Protein AF-S4PR55-F1 (afdb_monomer)

Secondary structure (DSSP, 8-state):
---HHHHHHHHHHHHHHTSPTT------EEESSHHHHHHHHHTT--GGGEEEE-TTSEEEETTTSS-EEEHHHHHHSHHHHSPPP-----SS--HHHHT-

Nearest PDB structures (foldseek):
  6tzy-assembly2_B  TM=9.272E-01  e=4.552E-07  Tetrahymena thermophila
  6tzz-assembly2_B  TM=8.962E-01  e=3.993E-07  Tetrahymena thermophila
  6tzy-assembly1_A  TM=9.220E-01  e=1.582E-06  Tetrahymena thermophila
  6tzz-assembly1_A  TM=9.187E-01  e=1.582E-06  Tetrahymena thermophila
  6tzy-assembly3_C  TM=9.416E-01  e=3.960E-06  Tetrahymena thermophila

Solvent-accessible surface area (backbone atoms only — not comparable to full-atom values): 6164 Å² total; per-residue (Å²): 134,90,58,69,42,61,54,49,31,50,56,52,43,56,58,48,67,76,46,65,90,93,62,75,88,61,77,64,41,84,30,74,48,75,58,43,53,55,24,37,46,74,71,65,32,55,53,90,40,31,34,37,43,49,100,85,46,43,32,38,32,67,69,71,73,73,54,71,48,38,56,73,59,48,61,74,42,35,65,75,77,53,57,81,78,89,66,78,85,64,94,66,92,43,76,75,63,73,74,99

Mean predicted aligned error: 8.9 Å

Foldseek 3Di:
DDPVLVVLLVVLVVVQVVDDPPDQPDAAAEAQDPSSLSSCVSSPHPLQRYWHAHPVQWTARRVVRPDIDGPVRCVVCVCVSPPPPPDDDDPDDDPVVVVD

InterPro domains:
  IPR013209 Lipin/Ned1/Smp2 (LNS2) [PF08235] (1-83)
  IPR026058 LIPIN family [PTHR12181] (1-100)
  IPR031315 LNS2/PITP [SM00775] (1-62)

Organism: NCBI:txid116150

pLDDT: mean 78.99, std 11.39, range [49.19, 92.94]

Sequence (100 aa):
EKKPEEFKIQCLADIKALFPTGSNPFYAGYGNRVNDVCAYQAVGIPIVRIFTINYKGELKHELTQTFQSTYSHMSVLVDQVFPPAQCEPSDEFSQSVYWR

Radius of gyration: 15.72 Å; Cα contacts (8 Å, |Δi|>4): 106; chains: 1; bounding box: 34×42×45 Å

Structure (mmCIF, N/CA/C/O backbone):
data_AF-S4PR55-F1
#
_entry.id   AF-S4PR55-F1
#
loop_
_atom_site.group_PDB
_atom_site.id
_atom_site.type_symbol
_atom_site.label_atom_id
_atom_site.label_alt_id
_atom_site.label_comp_id
_atom_site.label_asym_id
_atom_site.label_entity_id
_atom_site.label_seq_id
_atom_site.pdbx_PDB_ins_code
_atom_site.Cartn_x
_atom_site.Cartn_y
_atom_site.Cartn_z
_atom_site.occupancy
_atom_site.B_iso_or_equiv
_atom_site.auth_seq_id
_atom_site.auth_comp_id
_atom_site.auth_asym_id
_atom_site.auth_atom_id
_atom_site.pdbx_PDB_model_num
ATOM 1 N N . GLU A 1 1 ? -0.058 -0.478 26.750 1.00 49.19 1 GLU A N 1
ATOM 2 C CA . GLU A 1 1 ? 0.840 -1.095 25.747 1.00 49.19 1 GLU A CA 1
ATOM 3 C C . GLU A 1 1 ? 0.794 -0.298 24.457 1.00 49.19 1 GLU A C 1
ATOM 5 O O . GLU A 1 1 ? -0.270 0.200 24.116 1.00 49.19 1 GLU A O 1
ATOM 10 N N . LYS A 1 2 ? 1.920 -0.139 23.754 1.00 56.25 2 LYS A N 1
ATOM 11 C CA . LYS A 1 2 ? 1.915 0.436 22.403 1.00 56.25 2 LYS A CA 1
ATOM 12 C C . LYS A 1 2 ? 1.676 -0.707 21.422 1.00 56.25 2 LYS A C 1
ATOM 14 O O . LYS A 1 2 ? 2.583 -1.506 21.221 1.00 56.25 2 LYS A O 1
ATOM 19 N N . LYS A 1 3 ? 0.477 -0.780 20.847 1.00 69.56 3 LYS A N 1
ATOM 20 C CA . LYS A 1 3 ? 0.150 -1.682 19.740 1.00 69.56 3 LYS A CA 1
ATOM 21 C C . LYS A 1 3 ? 0.420 -0.951 18.422 1.00 69.56 3 LYS A C 1
ATOM 23 O O . LYS A 1 3 ? -0.364 -0.086 18.031 1.00 69.56 3 LYS A O 1
ATOM 28 N N . PRO A 1 4 ? 1.570 -1.188 17.772 1.00 74.06 4 PRO A N 1
ATOM 29 C CA . PRO A 1 4 ? 1.965 -0.435 16.584 1.00 74.06 4 PRO A CA 1
ATOM 30 C C . PRO A 1 4 ? 0.989 -0.624 15.413 1.00 74.06 4 PRO A C 1
ATOM 32 O O . PRO A 1 4 ? 0.838 0.290 14.606 1.00 74.06 4 PRO A O 1
ATOM 35 N N . GLU A 1 5 ? 0.301 -1.764 15.334 1.00 75.31 5 GLU A N 1
ATOM 36 C CA . GLU A 1 5 ? -0.779 -2.004 14.374 1.00 75.31 5 GLU A CA 1
ATOM 37 C C . GLU A 1 5 ? -1.964 -1.047 14.552 1.00 75.31 5 GLU A C 1
ATOM 39 O O . GLU A 1 5 ? -2.416 -0.481 13.563 1.00 75.31 5 GLU A O 1
ATOM 44 N N . GLU A 1 6 ? -2.421 -0.784 15.781 1.00 81.81 6 GLU A N 1
ATOM 45 C CA . GLU A 1 6 ? -3.541 0.138 16.040 1.00 81.81 6 GLU A CA 1
ATOM 46 C C . GLU A 1 6 ? -3.188 1.566 15.611 1.00 81.81 6 GLU A C 1
ATOM 48 O O . GLU A 1 6 ? -3.996 2.249 14.986 1.00 81.81 6 GLU A O 1
ATOM 53 N N . PHE A 1 7 ? -1.947 1.989 15.863 1.00 87.19 7 PHE A N 1
ATOM 54 C CA . PHE A 1 7 ? -1.460 3.285 15.397 1.00 87.19 7 PHE A CA 1
ATOM 55 C C . PHE A 1 7 ? -1.456 3.374 13.865 1.00 87.19 7 PHE A C 1
ATOM 57 O O . PHE A 1 7 ? -1.942 4.352 13.303 1.00 87.19 7 PHE A O 1
ATOM 64 N N . LYS A 1 8 ? -0.948 2.343 13.174 1.00 87.56 8 LYS A N 1
ATOM 65 C CA . LYS A 1 8 ? -0.933 2.317 11.703 1.00 87.56 8 LYS A CA 1
ATOM 66 C C . LYS A 1 8 ? -2.341 2.304 11.114 1.00 87.56 8 LYS A C 1
ATOM 68 O O . LYS A 1 8 ? -2.582 3.017 10.145 1.00 87.56 8 LYS A O 1
ATOM 73 N N . ILE A 1 9 ? -3.259 1.537 11.704 1.00 89.19 9 ILE A N 1
ATOM 74 C CA . ILE A 1 9 ? -4.671 1.516 11.306 1.00 89.19 9 ILE A CA 1
ATOM 75 C C . ILE A 1 9 ? -5.264 2.915 11.425 1.00 89.19 9 ILE A C 1
ATOM 77 O O . ILE A 1 9 ? -5.845 3.398 10.457 1.00 89.19 9 ILE A O 1
ATOM 81 N N . GLN A 1 10 ? -5.076 3.577 12.570 1.00 90.75 10 GLN A N 1
ATOM 82 C CA . GLN A 1 10 ? -5.627 4.908 12.798 1.00 90.75 10 GLN A CA 1
ATOM 83 C C . GLN A 1 10 ? -5.072 5.921 11.795 1.00 90.75 10 GLN A C 1
ATOM 85 O O . GLN A 1 10 ? -5.845 6.601 11.133 1.00 90.75 10 GLN A O 1
ATOM 90 N N . CYS A 1 11 ? -3.752 5.959 11.593 1.00 91.69 11 CYS A N 1
ATOM 91 C CA . CYS A 1 11 ? -3.152 6.879 10.627 1.00 91.69 11 CYS A CA 1
ATOM 92 C C . CYS A 1 11 ? -3.660 6.652 9.196 1.00 91.69 11 CYS A C 1
ATOM 94 O O . CYS A 1 11 ? -3.941 7.609 8.478 1.00 91.69 11 CYS A O 1
ATOM 96 N N . LEU A 1 12 ? -3.783 5.396 8.757 1.00 91.62 12 LEU A N 1
ATOM 97 C CA . LEU A 1 12 ? -4.304 5.088 7.424 1.00 91.62 12 LEU A CA 1
ATOM 98 C C . LEU A 1 12 ? -5.803 5.418 7.312 1.00 91.62 12 LEU A C 1
ATOM 100 O O . LEU A 1 12 ? -6.251 5.878 6.262 1.00 91.62 12 LEU A O 1
ATOM 104 N N . ALA A 1 13 ? -6.576 5.221 8.381 1.00 90.69 13 ALA A N 1
ATOM 105 C CA . ALA A 1 13 ? -7.983 5.603 8.437 1.00 90.69 13 ALA A CA 1
ATOM 106 C C . ALA A 1 13 ? -8.161 7.128 8.364 1.00 90.69 13 ALA A C 1
ATOM 108 O O . ALA A 1 13 ? -9.013 7.597 7.610 1.00 90.69 13 ALA A O 1
ATOM 109 N N . ASP A 1 14 ? -7.320 7.892 9.065 1.00 92.94 14 ASP A N 1
ATOM 110 C CA . ASP A 1 14 ? -7.321 9.357 9.025 1.00 92.94 14 ASP A CA 1
ATOM 111 C C . ASP A 1 14 ? -7.015 9.864 7.608 1.00 92.94 14 ASP A C 1
ATOM 113 O O . ASP A 1 14 ? -7.708 10.742 7.100 1.00 92.94 14 ASP A O 1
ATOM 117 N N . ILE A 1 15 ? -6.039 9.256 6.918 1.00 90.75 15 ILE A N 1
ATOM 118 C CA . ILE A 1 15 ? -5.749 9.565 5.508 1.00 90.75 15 ILE A CA 1
ATOM 119 C C . ILE A 1 15 ? -6.955 9.235 4.624 1.00 90.75 15 ILE A C 1
ATOM 121 O O . ILE A 1 15 ? -7.331 10.048 3.785 1.00 90.75 15 ILE A O 1
ATOM 125 N N . LYS A 1 16 ? -7.592 8.072 4.809 1.00 89.56 16 LYS A N 1
ATOM 126 C CA . LYS A 1 16 ? -8.789 7.683 4.046 1.00 89.56 16 LYS A CA 1
ATOM 127 C C . LYS A 1 16 ? -9.944 8.664 4.237 1.00 89.56 16 LYS A C 1
ATOM 129 O O . LYS A 1 16 ? -10.671 8.919 3.282 1.00 89.56 16 LYS A O 1
ATOM 134 N N . ALA A 1 17 ? -10.094 9.228 5.434 1.00 89.88 17 ALA A N 1
ATOM 135 C CA . ALA A 1 17 ? -11.135 10.202 5.745 1.00 89.88 17 ALA A CA 1
ATOM 136 C C . ALA A 1 17 ? -10.972 11.541 5.000 1.00 89.88 17 ALA A C 1
ATOM 138 O O . ALA A 1 17 ? -11.939 12.290 4.896 1.00 89.88 17 ALA A O 1
ATOM 139 N N . LEU A 1 18 ? -9.786 11.832 4.447 1.00 90.81 18 LEU A N 1
ATOM 140 C CA . LEU A 1 18 ? -9.560 13.007 3.595 1.00 90.81 18 LEU A CA 1
ATOM 141 C C . LEU A 1 18 ? -10.151 12.852 2.184 1.00 90.81 18 LEU A C 1
ATOM 143 O O . LEU A 1 18 ? -10.260 13.837 1.456 1.00 90.81 18 LEU A O 1
ATOM 147 N N . PHE A 1 19 ? -10.518 11.632 1.783 1.00 87.19 19 PHE A N 1
ATOM 148 C CA . PHE A 1 19 ? -11.078 11.335 0.466 1.00 87.19 19 PHE A CA 1
ATOM 149 C C . PHE A 1 19 ? -12.612 11.224 0.518 1.00 87.19 19 PHE A C 1
ATOM 151 O O . PHE A 1 19 ? -13.182 10.964 1.580 1.00 87.19 19 PHE A O 1
ATOM 158 N N . PRO A 1 20 ? -13.310 11.391 -0.624 1.00 89.06 20 PRO A N 1
ATOM 159 C CA . PRO A 1 20 ? -14.764 11.290 -0.683 1.00 89.06 20 PRO A CA 1
ATOM 160 C C . PRO A 1 20 ? -15.293 9.975 -0.107 1.00 89.06 20 PRO A C 1
ATOM 162 O O . PRO A 1 20 ? -14.732 8.896 -0.332 1.00 89.06 20 PRO A O 1
ATOM 165 N N . THR A 1 21 ? -16.415 10.054 0.604 1.00 83.12 21 THR A N 1
ATOM 166 C CA . THR A 1 21 ? -17.058 8.889 1.213 1.00 83.12 21 THR A CA 1
ATOM 167 C C . THR A 1 21 ? -17.415 7.850 0.146 1.00 83.12 21 THR A C 1
ATOM 169 O O . THR A 1 21 ? -17.999 8.179 -0.882 1.00 83.12 21 THR A O 1
ATOM 172 N N . GLY A 1 22 ? -17.049 6.588 0.380 1.00 80.19 22 GLY A N 1
ATOM 173 C CA . GLY A 1 22 ? -17.251 5.493 -0.578 1.00 80.19 22 GLY A CA 1
ATOM 174 C C . GLY A 1 22 ? -16.089 5.272 -1.552 1.00 80.19 22 GLY A C 1
ATOM 175 O O . GLY A 1 22 ? -16.068 4.252 -2.236 1.00 80.19 22 GLY A O 1
ATOM 176 N N . SER A 1 23 ? -15.089 6.160 -1.573 1.00 82.44 23 SER A N 1
ATOM 177 C CA . SER A 1 23 ? -13.828 5.912 -2.276 1.00 82.44 23 SER A CA 1
ATOM 178 C C . SER A 1 23 ? -12.831 5.159 -1.386 1.00 82.44 23 SER A C 1
ATOM 180 O O . SER A 1 23 ? -12.836 5.281 -0.156 1.00 82.44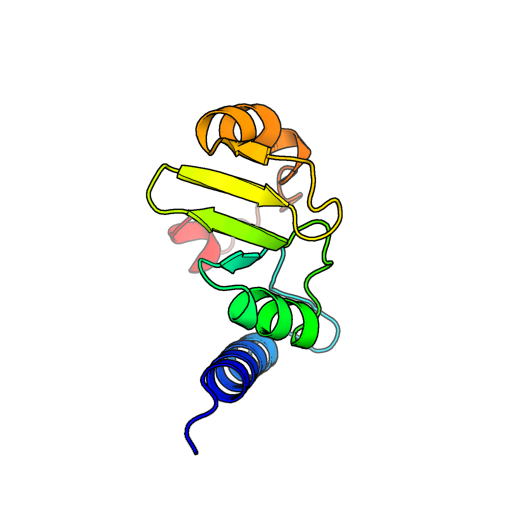 23 SER A O 1
ATOM 182 N N . ASN A 1 24 ? -11.971 4.349 -2.007 1.00 84.12 24 ASN A N 1
ATOM 183 C CA . ASN A 1 24 ? -10.804 3.783 -1.342 1.00 84.12 24 ASN A CA 1
ATOM 184 C C . ASN A 1 24 ? -9.541 4.319 -2.030 1.00 84.12 24 ASN A C 1
ATOM 186 O O . ASN A 1 24 ? -9.247 3.885 -3.145 1.00 84.12 24 ASN A O 1
ATOM 190 N N . PRO A 1 25 ? -8.799 5.244 -1.398 1.00 88.19 25 PRO A N 1
ATOM 191 C CA . PRO A 1 25 ? -7.588 5.808 -1.990 1.00 88.19 25 PRO A CA 1
ATOM 192 C C . PRO A 1 25 ? -6.423 4.811 -2.005 1.00 88.19 25 PRO A C 1
ATOM 194 O O . PRO A 1 25 ? -5.429 5.029 -2.693 1.00 88.19 25 PRO A O 1
ATOM 197 N N . PHE A 1 26 ? -6.522 3.712 -1.251 1.00 91.19 26 PHE A N 1
ATOM 198 C CA . PHE A 1 26 ? -5.457 2.728 -1.150 1.00 91.19 26 PHE A CA 1
ATOM 199 C C . PHE A 1 26 ? -5.648 1.591 -2.150 1.00 91.19 26 PHE A C 1
ATOM 201 O O . PHE A 1 26 ? -6.571 0.784 -2.036 1.00 91.19 26 PHE A O 1
ATOM 208 N N . TYR A 1 27 ? -4.729 1.499 -3.110 1.00 88.75 27 TYR A N 1
ATOM 209 C CA . TYR A 1 27 ? -4.756 0.452 -4.128 1.00 88.75 27 TYR A CA 1
ATOM 210 C C . TYR A 1 27 ? -4.034 -0.833 -3.691 1.00 88.75 27 TYR A C 1
ATOM 212 O O . TYR A 1 27 ? -4.559 -1.928 -3.892 1.00 88.75 27 TYR A O 1
ATOM 220 N N . ALA A 1 28 ? -2.843 -0.703 -3.100 1.00 90.44 28 ALA A N 1
ATOM 221 C CA . ALA A 1 28 ? -1.981 -1.803 -2.665 1.00 90.44 28 ALA A CA 1
ATOM 222 C C . ALA A 1 28 ? -1.192 -1.410 -1.404 1.00 90.44 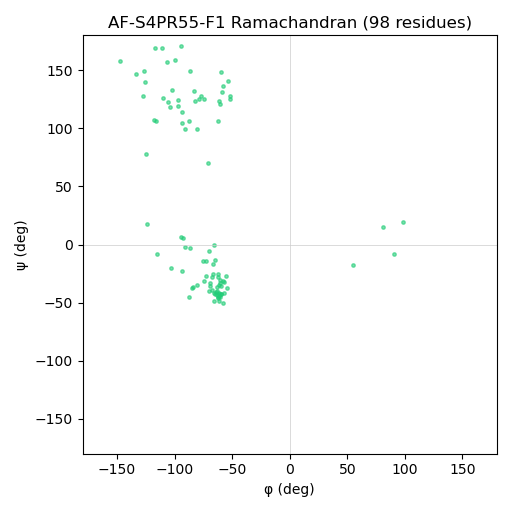28 ALA A C 1
ATOM 224 O O . ALA A 1 28 ? -1.010 -0.223 -1.131 1.00 90.44 28 ALA A O 1
ATOM 225 N 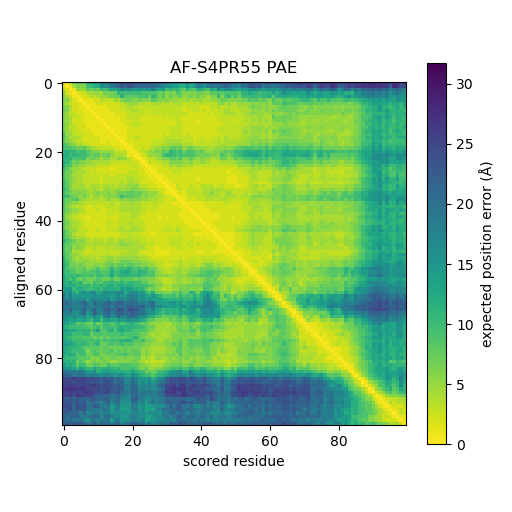N . GLY A 1 29 ? -0.724 -2.404 -0.645 1.00 90.31 29 GLY A N 1
ATOM 226 C CA . GLY A 1 29 ? 0.051 -2.211 0.583 1.00 90.31 29 GLY A CA 1
ATOM 227 C C . GLY A 1 29 ? 1.356 -3.001 0.557 1.00 90.31 29 GLY A C 1
ATOM 228 O O . GLY A 1 29 ? 1.341 -4.207 0.326 1.00 90.31 29 GLY A O 1
ATOM 229 N N . TYR A 1 30 ? 2.477 -2.331 0.821 1.00 89.38 30 TYR A N 1
ATOM 230 C CA . TYR A 1 30 ? 3.796 -2.953 0.929 1.00 89.38 30 TYR A CA 1
ATOM 231 C C . TYR A 1 30 ? 4.340 -2.742 2.340 1.00 89.38 30 TYR A C 1
ATOM 233 O O . TYR A 1 30 ? 4.710 -1.629 2.709 1.00 89.38 30 TYR A O 1
ATOM 241 N N . GLY A 1 31 ? 4.358 -3.813 3.129 1.00 89.62 31 GLY A N 1
ATOM 242 C CA . GLY A 1 31 ? 4.840 -3.817 4.508 1.00 89.62 31 GLY A CA 1
ATOM 243 C C . GLY A 1 31 ? 6.135 -4.603 4.658 1.00 89.62 31 GLY A C 1
ATOM 244 O O . GLY A 1 31 ? 6.544 -5.332 3.761 1.00 89.62 31 GLY A O 1
ATOM 245 N N . ASN A 1 32 ? 6.780 -4.485 5.812 1.00 88.62 32 ASN A N 1
ATOM 246 C CA . ASN A 1 32 ? 7.939 -5.312 6.169 1.00 88.62 32 ASN A CA 1
ATOM 247 C C . ASN A 1 32 ? 7.659 -6.230 7.365 1.00 88.62 32 ASN A C 1
ATOM 249 O O . ASN A 1 32 ? 8.482 -7.081 7.705 1.00 88.62 32 ASN A O 1
ATOM 253 N N . ARG A 1 33 ? 6.506 -6.061 8.018 1.00 84.44 33 ARG A N 1
ATOM 254 C CA . ARG A 1 33 ? 6.049 -6.889 9.131 1.00 84.44 33 ARG A CA 1
ATOM 255 C C . ARG A 1 33 ? 4.658 -7.431 8.847 1.00 84.44 33 ARG A C 1
ATOM 257 O O . ARG A 1 33 ? 3.823 -6.747 8.270 1.00 84.44 33 ARG A O 1
ATOM 264 N N . VAL A 1 34 ? 4.374 -8.616 9.380 1.00 79.56 34 VAL A N 1
ATOM 265 C CA . VAL A 1 34 ? 3.035 -9.228 9.313 1.00 79.56 34 VAL A CA 1
ATOM 266 C C . VAL A 1 34 ? 1.968 -8.319 9.946 1.00 79.56 34 VAL A C 1
ATOM 268 O O . VAL A 1 34 ? 0.844 -8.255 9.464 1.00 79.56 34 VAL A O 1
ATOM 271 N N . ASN A 1 35 ? 2.325 -7.531 10.965 1.00 83.88 35 ASN A N 1
ATOM 272 C CA . ASN A 1 35 ? 1.411 -6.559 11.579 1.00 83.88 35 ASN A CA 1
ATOM 273 C C . ASN A 1 35 ? 0.947 -5.468 10.593 1.00 83.88 35 ASN A C 1
ATOM 275 O O . ASN A 1 35 ? -0.139 -4.917 10.765 1.00 83.88 35 ASN A O 1
ATOM 279 N N . ASP A 1 36 ? 1.728 -5.173 9.549 1.00 86.69 36 ASP A N 1
ATOM 280 C CA . ASP A 1 36 ? 1.348 -4.204 8.515 1.00 86.69 36 ASP A CA 1
ATOM 281 C C . ASP A 1 36 ? 0.191 -4.736 7.666 1.00 86.69 36 ASP A C 1
ATOM 283 O O . ASP A 1 36 ? -0.690 -3.979 7.269 1.00 86.69 36 ASP A O 1
ATOM 287 N N . VAL A 1 37 ? 0.144 -6.055 7.460 1.00 86.50 37 VAL A N 1
ATOM 288 C CA . VAL A 1 37 ? -0.919 -6.742 6.716 1.00 86.50 37 VAL A CA 1
ATOM 289 C C . VAL A 1 37 ? -2.269 -6.510 7.381 1.00 86.50 37 VAL A C 1
ATOM 291 O O . VAL A 1 37 ? -3.230 -6.149 6.706 1.00 86.50 37 VAL A O 1
ATOM 294 N N . CYS A 1 38 ? -2.323 -6.634 8.711 1.00 86.69 38 CYS A N 1
ATOM 295 C CA . CYS A 1 38 ? -3.523 -6.340 9.492 1.00 86.69 38 CYS A CA 1
ATOM 296 C C . CYS A 1 38 ? -3.961 -4.879 9.306 1.00 86.69 38 CYS A C 1
ATOM 298 O O . CYS A 1 38 ? -5.139 -4.604 9.075 1.00 86.69 38 CYS A O 1
ATOM 300 N N . ALA A 1 39 ? -3.006 -3.942 9.316 1.00 90.25 39 ALA A N 1
ATOM 301 C CA . ALA A 1 39 ? -3.310 -2.528 9.133 1.00 90.25 39 ALA A CA 1
ATOM 302 C C . ALA A 1 39 ? -3.883 -2.213 7.742 1.00 90.25 39 ALA A C 1
ATOM 304 O O . ALA A 1 39 ? -4.872 -1.491 7.622 1.00 90.25 39 ALA A O 1
ATOM 305 N N . TYR A 1 40 ? -3.308 -2.800 6.693 1.00 91.88 40 TYR A N 1
ATOM 306 C CA . TYR A 1 40 ? -3.774 -2.641 5.316 1.00 91.88 40 TYR A CA 1
ATOM 307 C C . TYR A 1 40 ? -5.146 -3.279 5.071 1.00 91.88 40 TYR A C 1
ATOM 309 O O . TYR A 1 40 ? -5.992 -2.686 4.397 1.00 91.88 40 TYR A O 1
ATOM 317 N N . GLN A 1 41 ? -5.399 -4.452 5.656 1.00 89.69 41 GLN A N 1
ATOM 318 C CA . GLN A 1 41 ? -6.710 -5.100 5.595 1.00 89.69 41 GLN A CA 1
ATOM 319 C C . GLN A 1 41 ? -7.786 -4.257 6.284 1.00 89.69 41 GLN A C 1
ATOM 321 O O . GLN A 1 41 ? -8.865 -4.074 5.722 1.00 89.69 41 GLN A O 1
ATOM 326 N N . ALA A 1 42 ? -7.482 -3.691 7.456 1.00 89.38 42 ALA A N 1
ATOM 327 C CA . ALA A 1 42 ? -8.425 -2.878 8.222 1.00 89.38 42 ALA A CA 1
ATOM 328 C C . ALA A 1 42 ? -8.907 -1.633 7.457 1.00 89.38 42 ALA A C 1
ATOM 330 O O . ALA A 1 42 ? -10.063 -1.236 7.592 1.00 89.38 42 ALA A O 1
ATOM 331 N N . VAL A 1 43 ? -8.058 -1.034 6.613 1.00 89.62 43 VAL A N 1
ATOM 332 C CA . VAL A 1 43 ? -8.446 0.126 5.787 1.00 89.62 43 VAL A CA 1
ATOM 333 C C . VAL A 1 43 ? -9.092 -0.242 4.448 1.00 89.62 43 VAL A C 1
ATOM 335 O O . VAL A 1 43 ? -9.589 0.640 3.738 1.00 89.62 43 VAL A O 1
ATOM 338 N N . GLY A 1 44 ? -9.182 -1.539 4.142 1.00 88.81 44 GLY A N 1
ATOM 339 C CA . GLY A 1 44 ? -9.917 -2.078 2.998 1.00 88.81 44 GLY A CA 1
ATOM 340 C C . GLY A 1 44 ? -9.061 -2.395 1.773 1.00 88.81 44 GLY A C 1
ATOM 341 O O . GLY A 1 44 ? -9.606 -2.489 0.674 1.00 88.81 44 GLY A O 1
ATOM 342 N N . ILE A 1 45 ? -7.741 -2.549 1.923 1.00 91.31 45 ILE A N 1
ATOM 343 C CA . ILE A 1 45 ? -6.893 -3.048 0.833 1.00 91.31 45 ILE A CA 1
ATOM 344 C C . ILE A 1 45 ? -7.141 -4.558 0.690 1.00 91.31 45 ILE A C 1
ATOM 346 O O . ILE A 1 45 ? 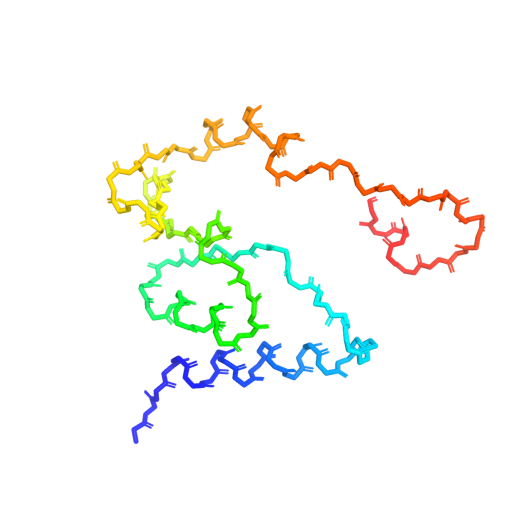-6.993 -5.294 1.670 1.00 91.31 45 ILE A O 1
ATOM 350 N N . PRO A 1 46 ? -7.506 -5.057 -0.506 1.00 88.75 46 PRO A N 1
ATOM 351 C CA . PRO A 1 46 ? -7.656 -6.489 -0.731 1.00 88.75 46 PRO A CA 1
ATOM 352 C C . PRO A 1 46 ? -6.353 -7.230 -0.420 1.00 88.75 46 PRO A C 1
ATOM 354 O O . PRO A 1 46 ? -5.289 -6.815 -0.871 1.00 88.75 46 PRO A O 1
ATOM 357 N N . ILE A 1 47 ? -6.431 -8.374 0.268 1.00 85.12 47 ILE A N 1
ATOM 358 C CA . ILE A 1 47 ? -5.247 -9.185 0.618 1.00 85.12 47 ILE A CA 1
ATOM 359 C C . ILE A 1 47 ? -4.404 -9.579 -0.605 1.00 85.12 47 ILE A C 1
ATOM 361 O O . ILE A 1 47 ? -3.193 -9.731 -0.500 1.00 85.12 47 ILE A O 1
ATOM 365 N N . VAL A 1 48 ? -5.035 -9.666 -1.781 1.00 83.62 48 VAL A N 1
ATOM 366 C CA . VAL A 1 48 ? -4.387 -9.967 -3.069 1.00 83.62 48 VAL A CA 1
ATOM 367 C C . VAL A 1 48 ? -3.486 -8.833 -3.589 1.00 83.62 48 VAL A C 1
ATOM 369 O O . VAL A 1 48 ? -2.857 -8.957 -4.634 1.00 83.62 48 VAL A O 1
ATOM 372 N N . ARG A 1 49 ? -3.487 -7.687 -2.904 1.00 86.56 49 ARG A N 1
ATOM 373 C CA . ARG A 1 49 ? -2.668 -6.505 -3.201 1.00 86.56 49 AR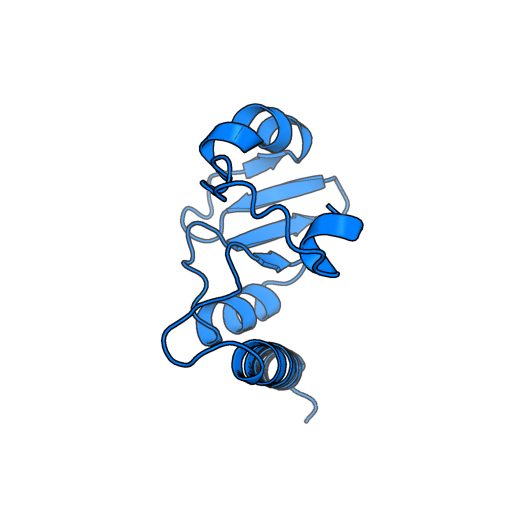G A CA 1
ATOM 374 C C . ARG A 1 49 ? -1.824 -6.090 -1.998 1.00 86.56 49 ARG A C 1
ATOM 376 O O . ARG A 1 49 ? -1.368 -4.949 -1.932 1.00 86.56 49 ARG A O 1
ATOM 383 N N . ILE A 1 50 ? -1.648 -6.995 -1.036 1.00 89.94 50 ILE A N 1
ATOM 384 C CA . ILE A 1 50 ? -0.793 -6.784 0.127 1.00 89.94 50 ILE A CA 1
ATOM 385 C C . ILE A 1 50 ? 0.434 -7.681 0.006 1.00 89.94 50 ILE A C 1
ATOM 387 O O . ILE A 1 50 ? 0.335 -8.901 -0.149 1.00 89.94 50 ILE A O 1
ATOM 391 N N . PHE A 1 51 ? 1.599 -7.054 0.101 1.00 87.50 51 PHE A N 1
ATOM 392 C CA . PHE A 1 51 ? 2.889 -7.705 -0.034 1.00 87.50 51 PHE A CA 1
ATOM 393 C C . PHE A 1 51 ? 3.756 -7.406 1.182 1.00 87.50 51 PHE A C 1
ATOM 395 O O . PHE A 1 51 ? 3.812 -6.272 1.663 1.00 87.50 51 PHE A O 1
ATOM 402 N N . THR A 1 52 ? 4.481 -8.423 1.632 1.00 87.94 52 THR A N 1
ATOM 403 C CA . THR A 1 52 ? 5.506 -8.282 2.662 1.00 87.94 52 THR A CA 1
ATOM 404 C C . THR A 1 52 ? 6.881 -8.370 2.012 1.00 87.94 52 THR A C 1
ATOM 406 O O . THR A 1 52 ? 7.190 -9.360 1.347 1.00 87.94 52 THR A O 1
ATOM 409 N N . ILE A 1 53 ? 7.708 -7.342 2.194 1.00 86.31 53 ILE A N 1
ATOM 410 C CA . ILE A 1 53 ? 9.055 -7.237 1.626 1.00 86.31 53 ILE A CA 1
ATOM 411 C C . ILE A 1 53 ? 10.091 -7.555 2.701 1.00 86.31 53 ILE A C 1
ATOM 413 O O . ILE A 1 53 ? 10.043 -7.001 3.803 1.00 86.31 53 ILE A O 1
ATOM 417 N N . ASN A 1 54 ? 11.066 -8.403 2.378 1.00 84.38 54 ASN A N 1
ATOM 418 C CA . ASN A 1 54 ? 12.234 -8.599 3.234 1.00 84.38 54 ASN A CA 1
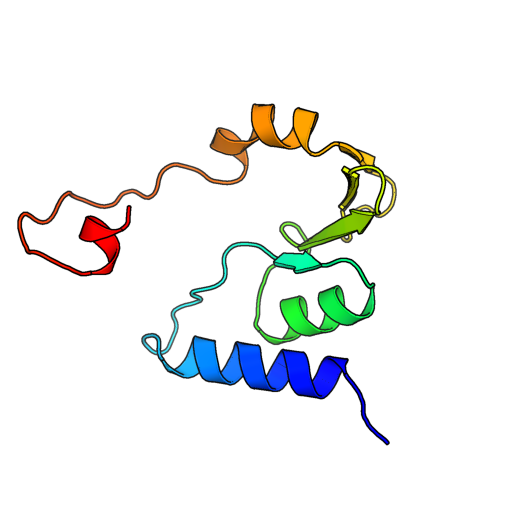ATOM 419 C C . ASN A 1 54 ? 13.424 -7.708 2.825 1.00 84.38 54 ASN A C 1
ATOM 421 O O . ASN A 1 54 ? 13.442 -7.087 1.766 1.00 84.38 54 ASN A O 1
ATOM 425 N N . TYR A 1 55 ? 14.469 -7.670 3.656 1.00 82.50 55 TYR A N 1
ATOM 426 C CA . TYR A 1 55 ? 15.673 -6.864 3.398 1.00 82.50 55 TYR A CA 1
ATOM 427 C C . TYR A 1 55 ? 16.473 -7.302 2.156 1.00 82.50 55 TYR A C 1
ATOM 429 O O . TYR A 1 55 ? 17.356 -6.573 1.716 1.00 82.50 55 TYR A O 1
ATOM 437 N N . LYS A 1 56 ? 16.184 -8.484 1.597 1.00 81.38 56 LYS A N 1
ATOM 438 C CA . LYS A 1 56 ? 16.795 -9.000 0.365 1.00 81.38 56 LYS A CA 1
ATOM 439 C C . LYS A 1 56 ? 16.005 -8.619 -0.895 1.00 81.38 56 LYS A C 1
ATOM 441 O O . LYS A 1 56 ? 16.445 -8.944 -1.992 1.00 81.38 56 LYS A O 1
ATOM 446 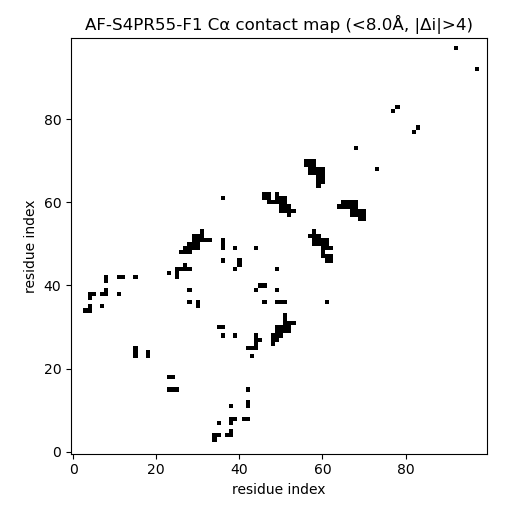N N . GLY A 1 57 ? 14.865 -7.935 -0.754 1.00 76.12 57 GLY A N 1
ATOM 447 C CA . GLY A 1 57 ? 13.997 -7.551 -1.874 1.00 76.12 57 GLY A CA 1
ATOM 448 C C . GLY A 1 57 ? 13.073 -8.669 -2.369 1.00 76.12 57 GLY A C 1
ATOM 449 O O . GLY A 1 57 ? 12.510 -8.569 -3.463 1.00 76.12 57 GLY A O 1
ATOM 450 N N . GLU A 1 58 ? 12.911 -9.734 -1.582 1.00 82.00 58 GLU A N 1
ATOM 451 C CA . GLU A 1 58 ? 11.947 -10.798 -1.850 1.00 82.00 58 GLU A CA 1
ATOM 452 C C . GLU A 1 58 ? 10.572 -10.366 -1.327 1.00 82.00 58 GLU A C 1
ATOM 454 O O . GLU A 1 58 ? 10.427 -9.880 -0.200 1.00 82.00 58 GLU A O 1
ATOM 459 N N . LEU A 1 59 ? 9.566 -10.534 -2.178 1.00 79.06 59 LEU A N 1
ATOM 460 C CA . LEU A 1 59 ? 8.176 -10.178 -1.959 1.00 79.06 59 LEU A CA 1
ATOM 461 C C . LEU A 1 59 ? 7.380 -11.440 -1.674 1.00 79.06 59 LEU A C 1
ATOM 463 O O . LEU A 1 59 ? 7.256 -12.325 -2.522 1.00 79.06 59 LEU A O 1
ATOM 467 N N . LYS A 1 60 ? 6.799 -11.499 -0.482 1.00 78.00 60 LYS A N 1
ATOM 468 C CA . LYS A 1 60 ? 5.853 -12.537 -0.106 1.00 78.00 60 LYS A CA 1
ATOM 469 C C . LYS A 1 60 ? 4.439 -12.016 -0.297 1.00 78.00 60 LYS A C 1
ATOM 471 O O . LYS A 1 60 ? 4.069 -10.982 0.259 1.00 78.00 60 LYS A O 1
ATOM 476 N N . HIS A 1 61 ? 3.652 -12.744 -1.079 1.00 76.44 61 HIS A N 1
ATOM 477 C CA . HIS A 1 61 ? 2.234 -12.460 -1.222 1.00 76.44 61 HIS A CA 1
ATOM 478 C C . HIS A 1 61 ? 1.449 -13.078 -0.059 1.00 76.44 61 HIS A C 1
ATOM 480 O O . HIS A 1 61 ? 1.518 -14.290 0.169 1.00 76.44 61 HIS A O 1
ATOM 486 N N . GLU A 1 62 ? 0.700 -12.260 0.677 1.00 69.06 62 GLU A N 1
ATOM 487 C CA . GLU A 1 62 ? 0.047 -12.697 1.919 1.00 69.06 62 GLU A CA 1
ATOM 488 C C . GLU A 1 62 ? -1.148 -13.631 1.683 1.00 69.06 62 GLU A C 1
ATOM 490 O O . GLU A 1 62 ? -1.417 -14.495 2.515 1.00 69.06 62 GLU A O 1
ATOM 495 N N . LEU A 1 63 ? -1.822 -13.532 0.528 1.00 60.59 63 LEU A N 1
ATOM 496 C CA . LEU A 1 63 ? -2.933 -14.425 0.173 1.00 60.59 63 LEU A CA 1
ATOM 497 C C . LEU A 1 63 ? -2.473 -15.877 -0.023 1.00 60.59 63 LEU A C 1
ATOM 499 O O . LEU A 1 63 ? -3.107 -16.802 0.472 1.00 60.59 63 LEU A O 1
ATOM 503 N N . THR A 1 64 ? -1.411 -16.088 -0.799 1.00 61.72 64 THR A N 1
ATOM 504 C CA . THR A 1 64 ? -0.984 -17.434 -1.206 1.00 61.72 64 THR A CA 1
ATOM 505 C C . THR A 1 64 ? 0.071 -18.014 -0.274 1.00 61.72 64 THR A C 1
ATOM 507 O O . THR A 1 64 ? 0.212 -19.230 -0.232 1.00 61.72 64 THR A O 1
ATOM 510 N N . GLN A 1 65 ? 0.806 -17.169 0.465 1.00 58.50 65 GLN A N 1
ATOM 511 C CA . GLN A 1 65 ? 1.912 -17.487 1.388 1.00 58.50 65 GLN A CA 1
ATOM 512 C C . GLN A 1 65 ? 3.088 -18.298 0.801 1.00 58.50 65 GLN A C 1
ATOM 514 O O . GLN A 1 65 ? 4.178 -18.283 1.373 1.00 58.50 65 GLN A O 1
ATOM 519 N N . THR A 1 66 ? 2.897 -18.957 -0.341 1.00 53.31 66 THR A N 1
ATOM 520 C CA . THR A 1 66 ? 3.846 -19.780 -1.097 1.00 53.31 66 THR A CA 1
ATOM 521 C C . THR A 1 66 ? 4.390 -19.064 -2.327 1.00 53.31 66 THR A C 1
ATOM 523 O O . THR A 1 66 ? 5.460 -19.420 -2.813 1.00 53.31 66 THR A O 1
ATOM 526 N N . PHE A 1 67 ? 3.697 -18.030 -2.815 1.00 59.34 67 PHE A N 1
ATOM 527 C CA . PHE A 1 67 ? 4.179 -17.227 -3.930 1.00 59.34 67 PHE A CA 1
ATOM 528 C C . PHE A 1 67 ? 5.201 -16.206 -3.421 1.00 59.34 67 PHE A C 1
ATOM 530 O O . PHE A 1 67 ? 4.847 -15.176 -2.839 1.00 59.34 67 PHE A O 1
ATOM 537 N N . GLN A 1 68 ? 6.475 -16.543 -3.608 1.00 62.34 68 GLN A N 1
ATOM 538 C CA . GLN A 1 68 ? 7.603 -15.638 -3.434 1.00 62.34 68 GLN A CA 1
ATOM 539 C C . GLN A 1 68 ? 7.983 -15.098 -4.810 1.00 62.34 68 GLN A C 1
ATOM 541 O O . GLN A 1 68 ? 8.322 -15.859 -5.713 1.00 62.34 68 GLN A O 1
ATOM 546 N N . SER A 1 69 ? 7.892 -13.785 -4.971 1.00 68.88 69 SER A N 1
ATOM 547 C CA . SER A 1 69 ? 8.363 -13.069 -6.155 1.00 68.88 69 SER A CA 1
ATOM 548 C C . SER A 1 69 ? 9.473 -12.107 -5.741 1.00 68.88 69 SER A C 1
ATOM 550 O O . SER A 1 69 ? 9.697 -11.887 -4.555 1.00 68.88 69 SER A O 1
ATOM 552 N N . THR A 1 70 ? 10.197 -11.523 -6.685 1.00 76.56 70 THR A N 1
ATOM 553 C CA . THR A 1 70 ? 11.167 -10.457 -6.393 1.00 76.56 70 THR A CA 1
ATOM 554 C C . THR A 1 70 ? 10.610 -9.121 -6.853 1.00 76.56 70 THR A C 1
ATOM 556 O O . THR A 1 70 ? 9.766 -9.069 -7.751 1.00 76.56 70 THR A O 1
ATOM 559 N N . TYR A 1 71 ? 11.103 -8.023 -6.280 1.00 77.69 71 TYR A N 1
ATOM 560 C CA . TYR A 1 71 ? 10.751 -6.685 -6.763 1.00 77.69 71 TYR A CA 1
ATOM 561 C C . TYR A 1 71 ? 11.027 -6.524 -8.268 1.00 77.69 71 TYR A C 1
ATOM 563 O O . TYR A 1 71 ? 10.205 -5.972 -8.996 1.00 77.69 71 TYR A O 1
ATOM 571 N N . SER A 1 72 ? 12.121 -7.111 -8.764 1.00 78.00 72 SER A N 1
ATOM 572 C CA . SER A 1 72 ? 12.465 -7.123 -10.189 1.00 78.00 72 SER A CA 1
ATOM 573 C C . SER A 1 72 ? 11.414 -7.827 -11.049 1.00 78.00 72 SER A C 1
ATOM 575 O O . SER A 1 72 ? 11.060 -7.332 -12.112 1.00 78.00 72 SER A O 1
ATOM 577 N N . HIS A 1 73 ? 10.880 -8.962 -10.592 1.00 78.62 73 HIS A N 1
ATOM 578 C CA . HIS A 1 73 ? 9.822 -9.668 -11.314 1.00 78.62 73 HIS A CA 1
ATOM 579 C C . HIS A 1 73 ? 8.502 -8.890 -11.258 1.00 78.62 73 HIS A C 1
ATOM 581 O O . HIS A 1 73 ? 7.801 -8.778 -12.260 1.00 78.62 73 HIS A O 1
ATOM 587 N N . MET A 1 74 ? 8.176 -8.296 -10.108 1.00 80.06 74 MET A N 1
ATOM 588 C CA . MET A 1 74 ? 6.990 -7.451 -9.975 1.00 80.06 74 MET A CA 1
ATOM 589 C C . MET A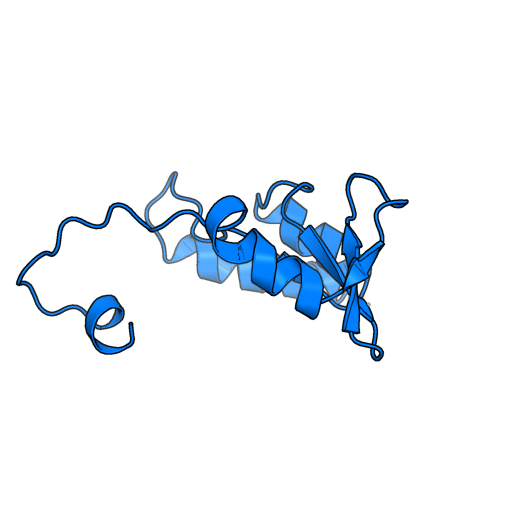 1 74 ? 7.045 -6.225 -10.891 1.00 80.06 74 MET A C 1
ATOM 591 O O . MET A 1 74 ? 6.020 -5.849 -11.446 1.00 80.06 74 MET A O 1
ATOM 595 N N . SER A 1 75 ? 8.235 -5.660 -11.117 1.00 81.25 75 SER A N 1
ATOM 596 C CA . SER A 1 75 ? 8.431 -4.563 -12.069 1.00 81.25 75 SER A CA 1
ATOM 597 C C . SER A 1 75 ? 8.045 -4.939 -13.501 1.00 81.25 75 SER A C 1
ATOM 599 O O . SER A 1 75 ? 7.607 -4.071 -14.243 1.00 81.25 75 SER A O 1
ATOM 601 N N . VAL A 1 76 ? 8.188 -6.208 -13.898 1.00 82.38 76 VAL A N 1
ATOM 602 C CA . VAL A 1 76 ? 7.776 -6.686 -15.232 1.00 82.38 76 VAL A CA 1
ATOM 603 C C . VAL A 1 76 ? 6.255 -6.817 -15.327 1.00 82.38 76 VAL A C 1
ATOM 605 O O . VAL A 1 76 ? 5.674 -6.614 -16.386 1.00 82.38 76 VAL A O 1
ATOM 608 N N . LEU A 1 77 ? 5.599 -7.140 -14.212 1.00 81.62 77 LEU A N 1
ATOM 609 C CA . LEU A 1 77 ? 4.146 -7.301 -14.131 1.00 81.62 77 LEU A CA 1
ATOM 610 C C . LEU A 1 77 ? 3.427 -6.011 -13.721 1.00 81.62 77 LEU A C 1
ATOM 612 O O . LEU A 1 77 ? 2.216 -6.039 -13.505 1.00 81.62 77 LEU A O 1
ATOM 616 N N . VAL A 1 78 ? 4.145 -4.891 -13.594 1.00 82.56 78 VAL A N 1
ATOM 617 C CA . VAL A 1 78 ? 3.599 -3.650 -13.033 1.00 82.56 78 VAL A CA 1
ATOM 618 C C . VAL A 1 78 ? 2.376 -3.173 -13.808 1.00 82.56 78 VAL A C 1
ATOM 620 O O . VAL A 1 78 ? 1.372 -2.869 -13.181 1.00 82.56 78 VAL A O 1
ATOM 623 N N . ASP A 1 79 ? 2.395 -3.252 -15.139 1.00 81.69 79 ASP A N 1
ATOM 624 C CA . ASP A 1 79 ? 1.275 -2.830 -15.990 1.00 81.69 79 ASP A CA 1
ATOM 625 C C . ASP A 1 79 ? 0.028 -3.715 -15.821 1.00 81.69 79 ASP A C 1
ATOM 627 O O . ASP A 1 79 ? -1.096 -3.277 -16.058 1.00 81.69 79 ASP A O 1
ATOM 631 N N . GLN A 1 80 ? 0.209 -4.971 -15.397 1.00 81.31 80 GLN A N 1
ATOM 632 C CA . GLN A 1 80 ? -0.892 -5.901 -15.127 1.00 81.31 80 GLN A CA 1
ATOM 633 C C . GLN A 1 80 ? -1.450 -5.715 -13.713 1.00 81.31 80 GLN A C 1
ATOM 635 O O . GLN A 1 80 ? -2.655 -5.832 -13.491 1.00 81.31 80 GLN A O 1
ATOM 640 N N . VAL A 1 81 ? -0.572 -5.446 -12.743 1.00 79.88 81 VAL A N 1
ATOM 641 C CA . VAL A 1 81 ? -0.939 -5.282 -11.329 1.00 79.88 81 VAL A CA 1
ATOM 642 C C . VAL A 1 81 ? -1.488 -3.881 -11.061 1.00 79.88 81 VAL A C 1
ATOM 644 O O . VAL A 1 81 ? -2.408 -3.732 -10.258 1.00 79.88 81 VAL A O 1
ATOM 647 N N . PHE A 1 82 ? -0.965 -2.873 -11.752 1.00 82.38 82 PHE A N 1
ATOM 648 C CA . PHE A 1 82 ? -1.322 -1.461 -11.682 1.00 82.38 82 PHE A CA 1
ATOM 649 C C . PHE A 1 82 ? -1.681 -0.984 -13.093 1.00 82.38 82 PHE A C 1
ATOM 651 O O . PHE A 1 82 ? -0.860 -0.356 -13.763 1.00 82.38 82 PHE A O 1
ATOM 658 N N . PRO A 1 83 ? -2.895 -1.302 -13.573 1.00 82.88 83 PRO A N 1
ATOM 659 C CA . PRO A 1 83 ? -3.319 -0.858 -14.887 1.00 82.88 83 PRO A CA 1
ATOM 660 C C . PRO A 1 83 ? -3.294 0.677 -14.948 1.00 82.88 83 PRO A C 1
ATOM 662 O O . PRO A 1 83 ? -3.556 1.330 -13.929 1.00 82.88 83 PRO A O 1
ATOM 665 N N . PRO A 1 84 ? -3.018 1.264 -16.126 1.00 78.00 84 PRO A N 1
ATOM 666 C CA . PRO A 1 84 ? -3.023 2.707 -16.298 1.00 78.00 84 PRO A CA 1
ATOM 667 C C . PRO A 1 84 ? -4.332 3.297 -15.779 1.00 78.00 84 PRO A C 1
ATOM 669 O O . PRO A 1 84 ? -5.419 2.844 -16.148 1.00 78.00 84 PRO A O 1
ATOM 672 N N . ALA A 1 85 ? -4.235 4.305 -14.911 1.00 70.31 85 ALA A N 1
ATOM 673 C CA . ALA A 1 85 ? -5.413 5.033 -14.479 1.00 70.31 85 ALA A CA 1
ATOM 674 C C . ALA A 1 85 ? -6.056 5.664 -15.720 1.00 70.31 85 ALA A C 1
ATOM 676 O O . ALA A 1 85 ? -5.415 6.459 -16.409 1.00 70.31 85 ALA A O 1
ATOM 677 N N . GLN A 1 86 ? -7.312 5.311 -15.997 1.00 65.06 86 GLN A N 1
ATOM 678 C CA . GLN A 1 86 ? -8.142 5.967 -17.008 1.00 65.06 86 GLN A CA 1
ATOM 679 C C . GLN A 1 86 ? -8.507 7.362 -16.493 1.00 65.06 86 GLN A C 1
ATOM 681 O O . GLN A 1 86 ? -9.613 7.619 -16.030 1.00 65.06 86 GLN A O 1
ATOM 686 N N . CYS A 1 87 ? -7.514 8.238 -16.440 1.00 56.47 87 CYS A N 1
ATOM 687 C CA . CYS A 1 87 ? -7.698 9.634 -16.125 1.00 56.47 87 CYS A CA 1
ATOM 688 C C . CYS A 1 87 ? -7.839 10.329 -17.470 1.00 56.47 87 CYS A C 1
ATOM 690 O O . CYS A 1 87 ? -6.840 10.489 -18.173 1.00 56.47 87 CYS A O 1
ATOM 692 N N . GLU A 1 88 ? -9.060 10.715 -17.827 1.00 58.69 88 GLU A N 1
ATOM 693 C CA . GLU A 1 88 ? -9.243 11.715 -18.873 1.00 58.69 88 GLU A CA 1
ATOM 694 C C . GLU A 1 88 ? -8.365 12.918 -18.490 1.00 58.69 88 GLU A C 1
ATOM 696 O O . GLU A 1 88 ? -8.431 13.366 -17.336 1.00 58.69 88 GLU A O 1
ATOM 701 N N . PRO A 1 89 ? -7.464 13.386 -19.369 1.00 56.03 89 PRO A N 1
ATOM 702 C CA . PRO A 1 89 ? -6.656 14.553 -19.070 1.00 56.03 89 PRO A CA 1
ATOM 703 C C . PRO A 1 89 ? -7.606 15.741 -18.902 1.00 56.03 89 PRO A C 1
ATOM 705 O O . PRO A 1 89 ? -8.187 16.222 -19.869 1.00 56.03 89 PRO A O 1
ATOM 708 N N . SER A 1 90 ? -7.809 16.193 -17.665 1.00 58.19 90 SER A N 1
ATOM 709 C CA . SER A 1 90 ? -8.398 17.505 -17.435 1.00 58.19 90 SER A CA 1
ATOM 710 C C . SER A 1 90 ? -7.294 18.535 -17.635 1.00 58.19 90 SER A C 1
ATOM 712 O O . SER A 1 90 ? -6.277 18.471 -16.944 1.00 58.19 90 SER A O 1
ATOM 714 N N . ASP A 1 91 ? -7.510 19.514 -18.509 1.00 60.72 91 ASP A N 1
ATOM 715 C CA . ASP A 1 91 ? -6.609 20.668 -18.669 1.00 60.72 91 ASP A CA 1
ATOM 716 C C . ASP A 1 91 ? -6.568 21.578 -17.418 1.00 60.72 91 ASP A C 1
ATOM 718 O O . ASP A 1 91 ? -5.850 22.577 -17.374 1.00 60.72 91 ASP A O 1
ATOM 722 N N . GLU A 1 92 ? -7.327 21.242 -16.370 1.00 70.12 92 GLU A N 1
ATOM 723 C CA . GLU A 1 92 ? -7.299 21.927 -15.085 1.00 70.12 92 GLU A CA 1
ATOM 724 C C . GLU A 1 92 ? -6.075 21.529 -14.250 1.00 70.12 92 GLU A C 1
ATOM 726 O O . GLU A 1 92 ? -5.806 20.355 -13.977 1.00 70.12 92 GLU A O 1
ATOM 731 N N . PHE A 1 93 ? -5.344 22.544 -13.785 1.00 66.00 93 PHE A N 1
ATOM 732 C CA . PHE A 1 93 ? -4.235 22.357 -12.861 1.00 66.00 93 PHE A CA 1
ATOM 733 C C . PHE A 1 93 ? -4.723 21.728 -11.550 1.00 66.00 93 PHE A C 1
ATOM 735 O O . PHE A 1 93 ? -5.545 22.296 -10.831 1.00 66.00 93 PHE A O 1
ATOM 742 N N . SER A 1 94 ? -4.133 20.592 -11.186 1.00 72.56 94 SER A N 1
ATOM 743 C CA . SER A 1 94 ? -4.247 20.007 -9.852 1.00 72.56 94 SER A CA 1
ATOM 744 C C . SER A 1 94 ? -2.866 19.586 -9.358 1.00 72.56 94 SER A C 1
ATOM 746 O O . SER A 1 94 ? -2.010 19.163 -10.139 1.00 72.56 94 SER A O 1
ATOM 748 N N . GLN A 1 95 ? -2.627 19.688 -8.046 1.00 66.00 95 GLN A N 1
ATOM 749 C CA . GLN A 1 95 ? -1.345 19.280 -7.453 1.00 66.00 95 GLN A CA 1
ATOM 750 C C . GLN A 1 95 ? -1.018 17.808 -7.751 1.00 66.00 95 GLN A C 1
ATOM 752 O O . GLN A 1 95 ? 0.144 17.460 -7.926 1.00 66.00 95 GL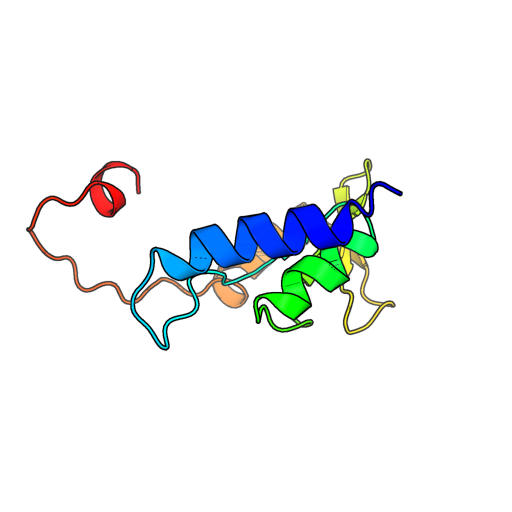N A O 1
ATOM 757 N N . SER A 1 96 ? -2.035 16.952 -7.862 1.00 62.44 96 SER A N 1
ATOM 758 C CA . SER A 1 96 ? -1.898 15.541 -8.230 1.00 62.44 96 SER A CA 1
ATOM 759 C C . SER A 1 96 ? -1.436 15.315 -9.673 1.00 62.44 96 SER A C 1
ATOM 761 O O . SER A 1 96 ? -0.806 14.296 -9.932 1.00 62.44 96 SER A O 1
ATOM 763 N N . VAL A 1 97 ? -1.731 16.230 -10.604 1.00 62.94 97 VAL A N 1
ATOM 764 C CA . VAL A 1 97 ? -1.235 16.180 -11.992 1.00 62.94 97 VAL A CA 1
ATOM 765 C C . VAL A 1 97 ? 0.163 16.792 -12.100 1.00 62.94 97 VAL A C 1
ATOM 767 O O . VAL A 1 97 ? 0.990 16.269 -12.834 1.00 62.94 97 VAL A O 1
ATOM 770 N N . TYR A 1 98 ? 0.456 17.853 -11.342 1.00 66.81 98 TYR A N 1
ATOM 771 C CA . TYR A 1 98 ? 1.776 18.501 -11.340 1.00 66.81 98 TYR A CA 1
ATOM 772 C C . TYR A 1 98 ? 2.906 17.584 -10.845 1.00 66.81 98 TYR A C 1
ATOM 774 O O . TYR A 1 98 ? 4.018 17.652 -11.360 1.00 66.81 98 TYR A O 1
ATOM 782 N N . TRP A 1 99 ? 2.623 16.737 -9.849 1.00 68.38 99 TRP A N 1
ATOM 783 C CA . TRP A 1 99 ? 3.582 15.775 -9.290 1.00 68.38 99 TRP A CA 1
ATOM 784 C C . TRP A 1 99 ? 3.504 14.377 -9.918 1.00 68.38 99 TRP A C 1
ATOM 786 O O . TRP A 1 99 ? 4.132 13.455 -9.392 1.00 68.38 99 TRP A O 1
ATOM 796 N N . ARG A 1 100 ? 2.698 14.199 -10.971 1.00 53.69 100 ARG A N 1
ATOM 797 C CA . ARG A 1 100 ? 2.622 12.928 -11.694 1.00 53.69 100 ARG A CA 1
ATOM 798 C C . ARG A 1 100 ? 3.879 12.705 -12.534 1.00 53.69 100 ARG A C 1
ATOM 800 O O . ARG A 1 100 ? 4.403 13.692 -13.092 1.00 53.69 100 ARG A O 1
#